Protein AF-S8D4Q0-F1 (afdb_monomer_lite)

Structure (mmCIF, N/CA/C/O backbone):
data_AF-S8D4Q0-F1
#
_entry.id   AF-S8D4Q0-F1
#
loop_
_atom_site.group_PDB
_atom_site.id
_atom_site.type_symbol
_atom_site.label_atom_id
_atom_site.label_alt_id
_atom_site.label_comp_id
_atom_site.label_asym_id
_atom_site.label_entity_id
_atom_site.label_seq_id
_atom_site.pdbx_PDB_ins_code
_atom_site.Cartn_x
_atom_site.Cartn_y
_atom_site.Cartn_z
_atom_site.occupancy
_atom_site.B_iso_or_equiv
_atom_site.auth_seq_id
_atom_site.auth_comp_id
_atom_site.auth_asym_id
_atom_site.auth_atom_id
_atom_site.pdbx_PDB_model_num
ATOM 1 N N . ILE A 1 1 ? -1.665 5.491 -12.412 1.00 85.56 1 ILE A N 1
ATOM 2 C CA . ILE A 1 1 ? -2.564 6.625 -12.098 1.00 85.56 1 ILE A CA 1
ATOM 3 C C . ILE A 1 1 ? -3.036 6.449 -10.671 1.00 85.56 1 ILE A C 1
ATOM 5 O O . ILE A 1 1 ? -3.362 5.330 -10.290 1.00 85.56 1 ILE A O 1
ATOM 9 N N . PHE A 1 2 ? -3.016 7.534 -9.907 1.00 91.31 2 PHE A N 1
ATOM 10 C CA . PHE A 1 2 ? -3.403 7.556 -8.507 1.00 91.31 2 PHE A CA 1
ATOM 11 C C . PHE A 1 2 ? -4.631 8.448 -8.335 1.00 91.31 2 PHE A C 1
ATOM 13 O O . PHE A 1 2 ? -4.577 9.629 -8.685 1.00 91.31 2 PHE A O 1
ATOM 20 N N . TYR A 1 3 ? -5.716 7.886 -7.806 1.00 94.00 3 TYR A N 1
ATOM 21 C CA . TYR A 1 3 ? -6.936 8.618 -7.485 1.00 94.00 3 TYR A CA 1
ATOM 22 C C . TYR A 1 3 ? -7.178 8.618 -5.980 1.00 94.00 3 TYR A C 1
ATOM 24 O O . TYR A 1 3 ? -7.036 7.597 -5.305 1.00 94.00 3 TYR A O 1
ATOM 32 N N . ASN A 1 4 ? -7.579 9.776 -5.462 1.00 94.50 4 ASN A N 1
ATOM 33 C CA . ASN A 1 4 ? -7.979 9.947 -4.076 1.00 94.50 4 ASN A CA 1
ATOM 34 C C . ASN A 1 4 ? -9.500 10.142 -4.006 1.00 94.50 4 ASN A C 1
ATOM 36 O O . ASN A 1 4 ? -10.007 11.191 -4.399 1.00 94.50 4 ASN A O 1
ATOM 40 N N . TYR A 1 5 ? -10.200 9.135 -3.487 1.00 95.44 5 TYR A N 1
ATOM 41 C CA . TYR A 1 5 ? -11.647 9.131 -3.242 1.00 95.44 5 TYR A CA 1
ATOM 42 C C . TYR A 1 5 ? -11.985 9.301 -1.752 1.00 95.44 5 TYR A C 1
ATOM 44 O O . TYR A 1 5 ? -13.099 8.999 -1.316 1.00 95.44 5 TYR A O 1
ATOM 52 N N . SER A 1 6 ? -11.017 9.754 -0.952 1.00 93.12 6 SER A N 1
ATOM 53 C CA . SER A 1 6 ? -11.204 9.964 0.482 1.00 93.12 6 SER A CA 1
ATOM 54 C C . SER A 1 6 ? -12.279 11.015 0.760 1.00 93.12 6 SER A C 1
ATOM 56 O O . SER A 1 6 ? -12.455 11.979 0.016 1.00 93.12 6 SER A O 1
ATOM 58 N N . ASN A 1 7 ? -12.985 10.836 1.871 1.00 91.88 7 ASN A N 1
ATOM 59 C CA . ASN A 1 7 ? -14.010 11.750 2.368 1.00 91.88 7 ASN A CA 1
ATOM 60 C C . ASN A 1 7 ? -13.897 11.871 3.899 1.00 91.88 7 ASN A C 1
ATOM 62 O O . ASN A 1 7 ? -12.945 11.370 4.491 1.00 91.88 7 ASN A O 1
ATOM 66 N N . SER A 1 8 ? -14.862 12.523 4.555 1.00 90.06 8 SER A N 1
ATOM 67 C CA . SER A 1 8 ? -14.833 12.734 6.011 1.00 90.06 8 SER A CA 1
ATOM 68 C C . SER A 1 8 ? -14.911 11.455 6.855 1.00 90.06 8 SER A C 1
ATOM 70 O O . SER A 1 8 ? -14.596 11.503 8.040 1.00 90.06 8 SER A O 1
ATOM 72 N N . ARG A 1 9 ? -15.337 10.324 6.280 1.00 88.31 9 ARG A N 1
ATOM 73 C CA . ARG A 1 9 ? -15.548 9.049 6.984 1.00 88.31 9 ARG A CA 1
ATOM 74 C C . ARG A 1 9 ? -14.476 8.001 6.708 1.00 88.31 9 ARG A C 1
ATOM 76 O O . ARG A 1 9 ? -14.315 7.089 7.517 1.00 88.31 9 ARG A O 1
ATOM 83 N N . SER A 1 10 ? -13.780 8.085 5.577 1.00 90.12 10 SER A N 1
ATOM 84 C CA . SER A 1 10 ? -12.889 7.019 5.108 1.00 90.12 10 SER A CA 1
ATOM 85 C C . SER A 1 10 ? -11.797 7.535 4.178 1.00 90.12 10 SER A C 1
ATOM 87 O O . SER A 1 10 ? -12.066 8.352 3.292 1.00 90.12 10 SER A O 1
ATOM 89 N N . GLN A 1 11 ? -10.601 6.961 4.309 1.00 92.38 11 GLN A N 1
ATOM 90 C CA . GLN A 1 11 ? -9.521 7.111 3.337 1.00 92.38 11 GLN A CA 1
ATOM 91 C C . GLN A 1 11 ? -9.669 6.051 2.244 1.00 92.38 11 GLN A C 1
ATOM 93 O O . GLN A 1 11 ? -9.671 4.857 2.539 1.00 92.38 11 GLN A O 1
ATOM 98 N N . ILE A 1 12 ? -9.822 6.481 0.991 1.00 94.50 12 ILE A N 1
ATOM 99 C CA . ILE A 1 12 ? -10.001 5.583 -0.157 1.00 94.50 12 ILE A CA 1
ATOM 100 C C . ILE A 1 12 ? -9.072 6.039 -1.273 1.00 94.50 12 ILE A C 1
ATOM 102 O O . ILE A 1 12 ? -9.141 7.181 -1.730 1.00 94.50 12 ILE A O 1
ATOM 106 N N . TYR A 1 13 ? -8.227 5.120 -1.726 1.00 95.25 13 TYR A N 1
ATOM 107 C CA . TYR A 1 13 ? -7.277 5.354 -2.800 1.00 95.25 13 TYR A CA 1
ATOM 108 C C . TYR A 1 13 ? -7.416 4.270 -3.858 1.00 95.25 13 TYR A C 1
ATOM 110 O O . TYR A 1 13 ? -7.435 3.085 -3.531 1.00 95.25 13 TYR A O 1
ATOM 118 N N . GLU A 1 14 ? -7.483 4.680 -5.120 1.00 96.00 14 GLU A N 1
ATOM 119 C CA . GLU A 1 14 ? -7.435 3.767 -6.256 1.00 96.00 14 GLU A CA 1
ATOM 120 C C . GLU A 1 14 ? -6.094 3.921 -6.969 1.00 96.00 14 GLU A C 1
ATOM 122 O O . GLU A 1 14 ? -5.629 5.023 -7.281 1.00 96.00 14 GLU A O 1
ATOM 127 N N . LEU A 1 15 ? -5.466 2.777 -7.205 1.00 94.94 15 LEU A N 1
ATOM 128 C CA . LEU A 1 15 ? -4.167 2.647 -7.832 1.00 94.94 15 LEU A CA 1
ATOM 129 C C . LEU A 1 15 ? -4.355 1.866 -9.136 1.00 94.94 15 LEU A C 1
ATOM 131 O O . LEU A 1 15 ? -4.847 0.743 -9.110 1.00 94.94 15 LEU A O 1
ATOM 135 N N . VAL A 1 16 ? -3.940 2.438 -10.268 1.00 94.88 16 VAL A N 1
ATOM 136 C CA . VAL A 1 16 ? -3.998 1.783 -11.588 1.00 94.88 16 VAL A CA 1
ATOM 137 C C . VAL A 1 16 ? -2.612 1.775 -12.236 1.00 94.88 16 VAL A C 1
ATOM 139 O O . VAL A 1 16 ? -2.071 2.847 -12.517 1.00 94.88 16 VAL A O 1
ATOM 142 N N . GLY A 1 17 ? -2.026 0.601 -12.494 1.00 93.88 17 GLY A N 1
ATOM 143 C CA . GLY A 1 17 ? -0.716 0.466 -13.153 1.00 93.88 17 GLY A CA 1
ATOM 144 C C . GLY A 1 17 ? 0.096 -0.748 -12.687 1.00 93.88 17 GLY A C 1
ATOM 145 O O . GLY A 1 17 ? -0.481 -1.729 -12.225 1.00 93.88 17 GLY A O 1
ATOM 146 N N . ASP A 1 18 ? 1.431 -0.668 -12.792 1.00 94.38 18 ASP A N 1
ATOM 147 C CA . ASP A 1 18 ? 2.352 -1.611 -12.129 1.00 94.38 18 ASP A CA 1
ATOM 148 C C . ASP A 1 18 ? 2.336 -1.319 -10.627 1.00 94.38 18 ASP A C 1
ATOM 150 O O . ASP A 1 18 ? 2.816 -0.274 -10.175 1.00 94.38 18 ASP A O 1
ATOM 154 N N . ILE A 1 19 ? 1.703 -2.224 -9.885 1.00 95.56 19 ILE A N 1
ATOM 155 C CA . ILE A 1 19 ? 1.489 -2.130 -8.448 1.00 95.56 19 ILE A CA 1
ATOM 156 C C . ILE A 1 19 ? 2.109 -3.364 -7.814 1.00 95.56 19 ILE A C 1
ATOM 158 O O . ILE A 1 19 ? 1.836 -4.494 -8.220 1.00 95.56 19 ILE A O 1
ATOM 162 N N . ARG A 1 20 ? 2.923 -3.149 -6.785 1.00 95.56 20 ARG A N 1
ATOM 163 C CA . ARG A 1 20 ? 3.583 -4.214 -6.031 1.00 95.56 20 ARG A CA 1
ATOM 164 C C . ARG A 1 20 ? 3.143 -4.104 -4.588 1.00 95.56 20 ARG A C 1
ATOM 166 O O . ARG A 1 20 ? 3.161 -3.021 -4.013 1.00 95.56 20 ARG A O 1
ATOM 173 N N . ILE A 1 21 ? 2.720 -5.213 -4.003 1.00 94.81 21 ILE A N 1
ATOM 174 C CA . ILE A 1 21 ? 2.189 -5.235 -2.642 1.00 94.81 21 ILE A CA 1
ATOM 175 C C . ILE A 1 21 ? 3.078 -6.146 -1.817 1.00 94.81 21 ILE A C 1
ATOM 177 O O . ILE A 1 21 ? 3.345 -7.282 -2.203 1.00 94.81 21 ILE A O 1
ATOM 181 N N . ARG A 1 22 ? 3.509 -5.661 -0.654 1.00 93.75 22 ARG A N 1
ATOM 182 C CA . ARG A 1 22 ? 4.205 -6.484 0.329 1.00 93.75 22 ARG A CA 1
ATOM 183 C C . ARG A 1 22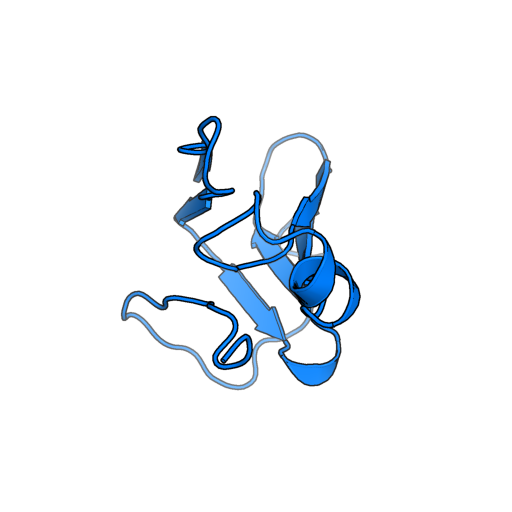 ? 3.531 -6.311 1.680 1.00 93.75 22 ARG A C 1
ATOM 185 O O . ARG A 1 22 ? 3.722 -5.314 2.375 1.00 93.75 22 ARG A O 1
ATOM 192 N N . GLY A 1 23 ? 2.721 -7.308 2.037 1.00 85.81 23 GLY A N 1
ATOM 193 C CA . GLY A 1 23 ? 1.917 -7.284 3.259 1.00 85.81 23 GLY A CA 1
ATOM 194 C C . GLY A 1 23 ? 2.763 -7.207 4.530 1.00 85.81 23 GLY A C 1
ATOM 195 O O . GLY A 1 23 ? 2.444 -6.431 5.423 1.00 85.81 23 GLY A O 1
ATOM 196 N N . ASN A 1 24 ? 3.889 -7.930 4.595 1.00 86.50 24 ASN A N 1
ATOM 197 C CA . ASN A 1 24 ? 4.717 -7.970 5.807 1.00 86.50 24 ASN A CA 1
ATOM 198 C C . ASN A 1 24 ? 5.385 -6.628 6.153 1.00 86.50 24 ASN A C 1
ATOM 200 O O . ASN A 1 24 ? 5.601 -6.341 7.325 1.00 86.50 24 ASN A O 1
ATOM 204 N N . SER A 1 25 ? 5.677 -5.794 5.152 1.00 89.44 25 SER A N 1
ATOM 205 C CA . SER A 1 25 ? 6.203 -4.442 5.342 1.00 89.44 25 SER A CA 1
ATOM 206 C C . SER A 1 25 ? 5.101 -3.384 5.333 1.00 89.44 25 SER A C 1
ATOM 208 O O . SER A 1 25 ? 5.411 -2.196 5.338 1.00 89.44 25 SER A O 1
ATOM 210 N N . SER A 1 26 ? 3.827 -3.793 5.256 1.00 94.81 26 SER A N 1
ATOM 211 C CA . SER A 1 26 ? 2.670 -2.899 5.136 1.00 94.81 26 SER A CA 1
ATOM 212 C C . SER A 1 26 ? 2.883 -1.820 4.069 1.00 94.81 26 SER A C 1
ATOM 214 O O . SER A 1 26 ? 2.596 -0.648 4.288 1.00 94.81 26 SER A O 1
ATOM 216 N N . THR A 1 27 ? 3.468 -2.192 2.926 1.00 96.19 27 THR A N 1
ATOM 217 C CA . THR A 1 27 ? 3.838 -1.234 1.878 1.00 96.19 27 THR A CA 1
ATOM 218 C C . THR A 1 27 ? 3.253 -1.643 0.533 1.00 96.19 27 THR A C 1
ATOM 220 O O . THR A 1 27 ? 3.292 -2.812 0.140 1.00 96.19 27 THR A O 1
ATOM 223 N N . VA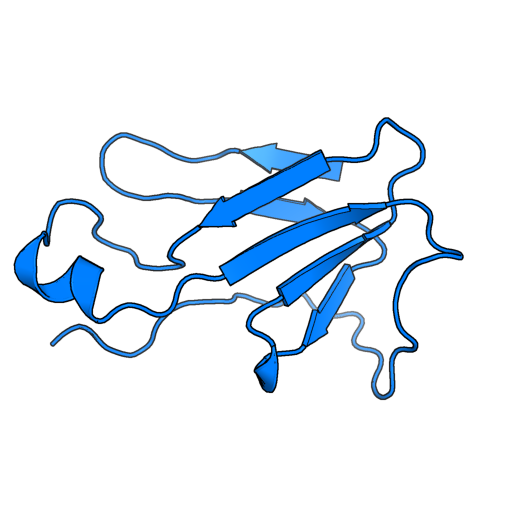L A 1 28 ? 2.725 -0.651 -0.174 1.00 96.38 28 VAL A N 1
ATOM 224 C CA . VAL A 1 28 ? 2.283 -0.733 -1.561 1.00 96.38 28 VAL A CA 1
ATOM 225 C C . VAL A 1 28 ? 3.183 0.177 -2.381 1.00 96.38 28 VAL A C 1
ATOM 227 O O . VAL A 1 28 ? 3.360 1.344 -2.040 1.00 96.38 28 VAL A O 1
ATOM 230 N N . TRP A 1 29 ? 3.743 -0.341 -3.464 1.00 95.75 29 TRP A N 1
ATOM 231 C CA . TRP A 1 29 ? 4.495 0.444 -4.430 1.00 95.75 29 TRP A CA 1
ATOM 232 C C . TRP A 1 29 ? 3.700 0.587 -5.715 1.00 95.75 29 TRP A C 1
ATOM 234 O O . TRP A 1 29 ? 3.063 -0.366 -6.157 1.00 95.75 29 TRP A O 1
ATOM 244 N N . MET A 1 30 ? 3.782 1.754 -6.336 1.00 95.38 30 MET A N 1
ATOM 245 C CA . MET A 1 30 ? 3.261 2.006 -7.671 1.00 95.38 30 MET A CA 1
ATOM 246 C C . MET A 1 30 ? 4.366 2.598 -8.537 1.00 95.38 30 MET A C 1
ATOM 248 O O . MET A 1 30 ? 5.025 3.559 -8.142 1.00 95.38 30 MET A O 1
ATOM 252 N N . ALA A 1 31 ? 4.526 2.059 -9.743 1.00 94.75 31 ALA A N 1
ATOM 253 C CA . ALA A 1 31 ? 5.402 2.666 -10.728 1.00 94.75 31 ALA A CA 1
ATOM 254 C C . ALA A 1 31 ? 4.822 4.013 -11.176 1.00 94.75 31 ALA A C 1
ATOM 256 O O . ALA A 1 31 ? 3.669 4.103 -11.610 1.00 94.75 31 ALA A O 1
ATOM 257 N N . SER A 1 32 ? 5.637 5.057 -11.098 1.00 91.38 32 SER A N 1
ATOM 258 C CA . SER A 1 32 ? 5.303 6.407 -11.528 1.00 91.38 32 SER A CA 1
ATOM 259 C C . SER A 1 32 ? 6.429 6.962 -12.391 1.00 91.38 32 SER A C 1
ATOM 261 O O . SER A 1 32 ? 7.603 6.771 -12.101 1.00 91.38 32 SER A O 1
ATOM 263 N N . SER A 1 33 ? 6.061 7.660 -13.466 1.00 82.88 33 SER A N 1
ATOM 264 C CA . SER A 1 33 ? 6.991 8.448 -14.286 1.00 82.88 33 SER A CA 1
ATOM 265 C C . SER A 1 33 ? 7.052 9.920 -13.854 1.00 82.88 33 SER A C 1
ATOM 267 O O . SER A 1 33 ? 7.642 10.744 -14.547 1.00 82.88 33 SER A O 1
ATOM 269 N N . ARG A 1 34 ? 6.331 10.281 -12.785 1.00 76.75 34 ARG A N 1
ATOM 270 C CA . ARG A 1 34 ? 6.279 11.620 -12.178 1.00 76.75 34 ARG A CA 1
ATOM 271 C C . ARG A 1 34 ? 6.995 11.592 -10.824 1.00 76.75 34 ARG A C 1
ATOM 273 O O . ARG A 1 34 ? 7.451 10.536 -10.406 1.00 76.75 34 ARG A O 1
ATOM 280 N N . GLU A 1 35 ? 7.041 12.740 -10.148 1.00 73.56 35 GLU A N 1
ATOM 281 C CA . GLU A 1 35 ? 7.673 12.926 -8.835 1.00 73.56 35 GLU A CA 1
ATOM 282 C C . GLU A 1 35 ? 7.439 11.773 -7.845 1.00 73.56 35 GLU A C 1
ATOM 284 O O . GLU A 1 35 ? 6.322 11.262 -7.681 1.00 73.56 35 GLU A O 1
ATOM 289 N N . ILE A 1 36 ? 8.524 11.421 -7.153 1.00 81.12 36 ILE A N 1
ATOM 290 C CA . ILE A 1 36 ? 8.533 10.475 -6.042 1.00 81.12 36 ILE A CA 1
ATOM 291 C C . ILE A 1 36 ? 7.623 11.020 -4.951 1.00 81.12 36 ILE A C 1
ATOM 293 O O . ILE A 1 36 ? 7.782 12.150 -4.488 1.00 81.12 36 ILE A O 1
ATOM 297 N N . SER A 1 37 ? 6.663 10.211 -4.526 1.00 88.81 37 SER A N 1
ATOM 298 C CA . SER A 1 37 ? 5.724 10.607 -3.483 1.00 88.81 37 SER A CA 1
ATOM 299 C C . SER A 1 37 ? 5.393 9.441 -2.576 1.00 88.81 37 SER A C 1
ATOM 301 O O . SER A 1 37 ? 5.417 8.272 -2.958 1.00 88.81 37 SER A O 1
ATOM 303 N N . CYS A 1 38 ? 5.136 9.780 -1.321 1.00 91.44 38 CYS A N 1
ATOM 304 C CA .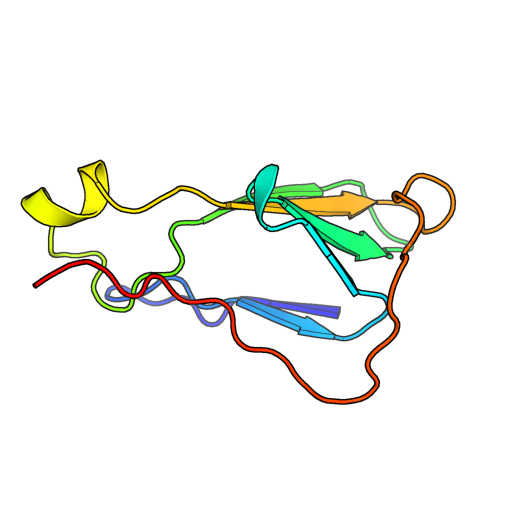 CYS A 1 38 ? 4.899 8.814 -0.275 1.00 91.44 38 CYS A CA 1
ATOM 305 C C . CYS A 1 38 ? 3.862 9.371 0.692 1.00 91.44 38 CYS A C 1
ATOM 307 O O . CYS A 1 38 ? 4.009 10.489 1.183 1.00 91.44 38 CYS A O 1
ATOM 309 N N . TRP A 1 39 ? 2.849 8.576 1.007 1.00 92.44 39 TRP A N 1
ATOM 310 C CA . TRP A 1 39 ? 1.890 8.878 2.066 1.00 92.44 39 TRP A CA 1
ATOM 311 C C . TRP A 1 39 ? 1.549 7.608 2.831 1.00 92.44 39 TRP A C 1
ATOM 313 O O . TRP A 1 39 ? 1.797 6.487 2.375 1.00 92.44 39 TRP A O 1
ATOM 323 N N . THR A 1 40 ? 0.991 7.798 4.018 1.00 94.00 40 THR A N 1
ATOM 324 C CA . THR A 1 40 ? 0.477 6.713 4.840 1.00 94.00 40 THR A CA 1
ATOM 325 C C . THR A 1 40 ? -1.044 6.728 4.847 1.00 94.00 40 THR A C 1
ATOM 327 O O . THR A 1 40 ? -1.688 7.757 4.638 1.00 94.00 40 THR A O 1
ATOM 330 N N . THR A 1 41 ? -1.632 5.555 5.040 1.00 93.06 41 THR A N 1
ATOM 331 C CA . THR A 1 41 ? -3.073 5.377 5.164 1.00 93.06 41 THR A CA 1
ATOM 332 C C . THR A 1 41 ? -3.381 4.216 6.089 1.00 93.06 41 THR A C 1
ATOM 334 O O . THR A 1 41 ? -2.616 3.261 6.191 1.00 93.06 41 THR A O 1
ATOM 337 N N . LYS A 1 42 ? -4.527 4.277 6.757 1.00 92.31 42 LYS A N 1
ATOM 338 C CA . LYS A 1 42 ? -5.078 3.147 7.498 1.00 92.31 42 LYS A CA 1
ATOM 339 C C . LYS A 1 42 ? -6.259 2.615 6.692 1.00 92.31 42 LYS A C 1
ATOM 341 O O . LYS A 1 42 ? -7.269 3.316 6.629 1.00 92.31 42 LYS A O 1
ATOM 346 N N . PRO A 1 43 ? -6.152 1.428 6.061 1.00 91.69 43 PRO A N 1
ATOM 347 C CA . PRO A 1 43 ? -7.156 0.930 5.124 1.00 91.69 43 PRO A CA 1
ATOM 348 C C . PRO A 1 43 ? -8.388 0.397 5.876 1.00 91.69 43 PRO A C 1
ATOM 350 O O . PRO A 1 43 ? -8.693 -0.789 5.852 1.00 91.69 43 PRO A O 1
ATOM 353 N N . TYR A 1 44 ? -9.078 1.268 6.607 1.00 91.06 44 TYR A N 1
ATOM 354 C CA . TYR A 1 44 ? -10.219 0.944 7.454 1.00 91.06 44 TYR A CA 1
ATOM 355 C C . TYR A 1 44 ? -11.422 1.809 7.086 1.00 91.06 44 TYR A C 1
ATOM 357 O O . TYR A 1 44 ? -11.299 2.999 6.801 1.00 91.06 44 TYR A O 1
ATOM 365 N N . ALA A 1 45 ? -12.604 1.196 7.101 1.00 87.06 45 ALA A N 1
ATOM 366 C CA . ALA A 1 45 ? -13.816 1.809 6.570 1.00 87.06 45 ALA A CA 1
ATOM 367 C C . ALA A 1 45 ? -14.361 2.974 7.419 1.00 87.06 45 ALA A C 1
ATOM 369 O O . ALA A 1 45 ? -15.138 3.772 6.903 1.00 87.06 45 ALA A O 1
ATOM 370 N N . ARG A 1 46 ? -13.999 3.067 8.710 1.00 86.75 46 ARG A N 1
ATOM 371 C CA . ARG A 1 46 ? -14.536 4.072 9.648 1.00 86.75 46 ARG A CA 1
ATOM 372 C C . ARG A 1 46 ? -13.427 4.843 10.356 1.00 86.75 46 ARG A C 1
ATOM 374 O O . ARG A 1 46 ? -12.936 4.418 11.397 1.00 86.75 46 ARG A O 1
ATOM 381 N N . GLN A 1 47 ? -13.073 6.004 9.823 1.00 84.44 47 GLN A N 1
ATOM 382 C CA . GLN A 1 47 ? -12.024 6.856 10.383 1.00 84.44 47 GLN A CA 1
ATOM 383 C C . GLN A 1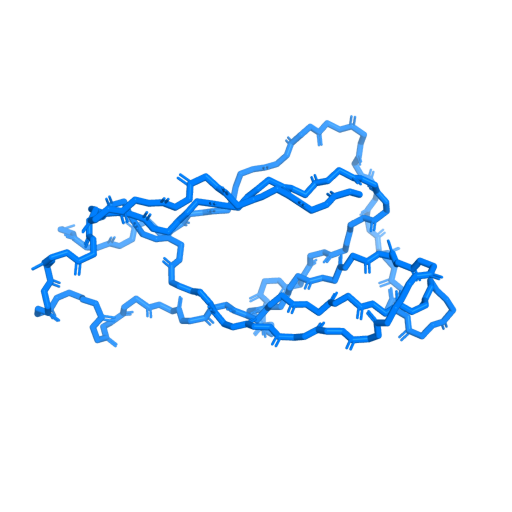 47 ? -12.405 7.476 11.740 1.00 84.44 47 GLN A C 1
ATOM 385 O O . GLN A 1 47 ? -11.535 7.710 12.571 1.00 84.44 47 GLN A O 1
ATOM 390 N N . GLU A 1 48 ? -13.698 7.691 11.988 1.00 81.81 48 GLU A N 1
ATOM 391 C CA . GLU A 1 48 ? -14.238 8.296 13.220 1.00 81.81 48 GLU A CA 1
ATOM 392 C C . GLU A 1 48 ? -14.182 7.379 14.457 1.00 81.81 48 GLU A C 1
ATOM 394 O O . GLU A 1 48 ? -14.427 7.815 15.579 1.00 81.81 48 GLU A O 1
ATOM 399 N N . ALA A 1 49 ? -13.829 6.103 14.283 1.00 81.06 49 ALA A N 1
ATOM 400 C CA . ALA A 1 49 ? -13.691 5.153 15.380 1.00 81.06 49 ALA A CA 1
ATOM 401 C C . ALA A 1 49 ? -12.310 5.275 16.055 1.00 81.06 49 ALA A C 1
ATOM 403 O O . ALA A 1 49 ? -11.494 4.355 15.977 1.00 81.06 49 ALA A O 1
ATOM 404 N N . GLU A 1 50 ? -12.040 6.405 16.717 1.00 77.31 50 GLU A N 1
ATOM 405 C CA . GLU A 1 50 ? -10.719 6.747 17.281 1.00 77.31 50 GLU A CA 1
ATOM 406 C C . GLU A 1 50 ? -10.106 5.629 18.141 1.00 77.31 50 GLU A C 1
ATOM 408 O O . GLU A 1 50 ? -8.924 5.312 17.997 1.00 77.31 50 GLU A O 1
ATOM 413 N N . GLY A 1 51 ? -10.920 4.966 18.973 1.00 81.31 51 GLY A N 1
ATOM 414 C CA . GLY A 1 51 ? -10.467 3.867 19.834 1.00 81.31 51 GLY A CA 1
ATOM 415 C C . GLY A 1 51 ? -9.956 2.638 19.072 1.00 81.31 51 GLY A C 1
ATOM 416 O O . GLY A 1 51 ? -9.101 1.918 19.577 1.00 81.31 51 GLY A O 1
ATOM 417 N N . ILE A 1 52 ? -10.437 2.418 17.845 1.00 83.38 52 ILE A N 1
ATOM 418 C CA . ILE A 1 52 ? -10.017 1.311 16.975 1.00 83.38 52 ILE A CA 1
ATOM 419 C C . ILE A 1 52 ? -8.865 1.747 16.073 1.00 83.38 52 ILE A C 1
ATOM 421 O O . ILE A 1 52 ? -7.963 0.954 15.801 1.00 83.38 52 ILE A O 1
ATOM 425 N N . MET A 1 53 ? -8.856 3.005 15.628 1.00 87.00 53 MET A N 1
ATOM 426 C CA . MET A 1 53 ? -7.862 3.509 14.681 1.00 87.00 53 MET A CA 1
ATOM 427 C C . MET A 1 53 ? -6.425 3.367 15.186 1.00 87.00 53 MET A C 1
ATOM 429 O O . MET A 1 53 ? -5.524 3.176 14.372 1.00 87.00 53 MET A O 1
ATOM 433 N N . SER A 1 54 ? -6.186 3.404 16.499 1.00 86.94 54 SER A N 1
ATOM 434 C CA . SER A 1 54 ? -4.870 3.127 17.097 1.00 86.94 54 SER A CA 1
ATOM 435 C C . SER A 1 54 ? -4.361 1.704 16.813 1.00 86.94 54 SER A C 1
ATOM 437 O O . SER A 1 54 ? -3.163 1.522 16.616 1.00 86.94 54 SER A O 1
ATOM 439 N N . SER A 1 55 ? -5.264 0.722 16.726 1.00 87.62 55 SER A N 1
ATOM 440 C CA . SER A 1 55 ? -4.961 -0.693 16.465 1.00 87.62 55 SER A CA 1
ATOM 441 C C . SER A 1 55 ? -4.880 -1.054 14.979 1.00 87.62 55 SER A C 1
ATOM 443 O O . SER A 1 55 ? -4.295 -2.076 14.622 1.00 87.62 55 SER A O 1
ATOM 445 N N . VAL A 1 56 ? -5.446 -0.222 14.099 1.00 90.50 56 VAL A N 1
ATOM 446 C CA . VAL A 1 56 ? -5.398 -0.450 12.651 1.00 90.50 56 VAL A CA 1
ATOM 447 C C . VAL A 1 56 ? -3.970 -0.259 12.149 1.00 90.50 56 VAL A C 1
ATOM 449 O O . VAL A 1 56 ? -3.380 0.815 12.313 1.00 90.50 56 VAL A O 1
ATOM 452 N N . THR A 1 57 ? -3.440 -1.291 11.491 1.00 91.69 57 THR A N 1
ATOM 453 C CA . THR A 1 57 ? -2.129 -1.253 10.840 1.00 91.69 57 THR A CA 1
ATOM 454 C C . THR A 1 57 ? -2.075 -0.135 9.805 1.00 91.69 57 THR A C 1
ATOM 456 O O . THR A 1 57 ? -2.896 -0.070 8.889 1.00 91.69 57 THR A O 1
ATOM 459 N N . GLU A 1 58 ? -1.096 0.751 9.962 1.00 92.81 58 GLU A N 1
ATOM 460 C CA . GLU A 1 58 ? -0.796 1.776 8.973 1.00 92.81 58 GLU A CA 1
ATOM 461 C C . GLU A 1 58 ? -0.071 1.154 7.777 1.00 92.81 58 GLU A C 1
ATOM 463 O O . GLU A 1 58 ? 0.879 0.389 7.935 1.00 92.81 58 GLU A O 1
ATOM 468 N N . MET A 1 59 ? -0.525 1.497 6.577 1.00 95.31 59 MET A N 1
ATOM 469 C CA . MET A 1 59 ? 0.114 1.142 5.323 1.00 95.31 59 MET A CA 1
ATOM 470 C C . MET A 1 59 ? 0.782 2.347 4.683 1.00 95.31 59 MET A C 1
ATOM 472 O O . MET A 1 59 ? 0.254 3.458 4.693 1.00 95.31 59 MET A O 1
ATOM 476 N N . LYS A 1 60 ? 1.931 2.100 4.066 1.00 96.56 60 LYS A N 1
ATOM 477 C CA . LYS A 1 60 ? 2.682 3.071 3.281 1.00 96.56 60 LYS A CA 1
ATOM 478 C C . LYS A 1 60 ? 2.395 2.859 1.800 1.00 96.56 60 LYS A C 1
ATOM 480 O O . LYS A 1 60 ? 2.496 1.734 1.317 1.00 96.56 60 LYS A O 1
ATOM 485 N N . ILE A 1 61 ? 2.090 3.926 1.073 1.00 95.75 61 ILE A N 1
ATOM 486 C CA . ILE A 1 61 ? 2.015 3.894 -0.388 1.00 95.75 61 ILE A CA 1
ATOM 487 C C . ILE A 1 61 ? 3.184 4.710 -0.936 1.00 95.75 61 ILE A C 1
ATOM 489 O O . ILE A 1 61 ? 3.355 5.872 -0.573 1.00 95.75 61 ILE A O 1
ATOM 493 N N . VAL A 1 62 ? 4.007 4.077 -1.769 1.00 95.44 62 VAL A N 1
ATOM 494 C CA . VAL A 1 62 ? 5.221 4.647 -2.360 1.00 95.44 62 VAL A CA 1
ATOM 495 C C . VAL A 1 62 ? 5.062 4.686 -3.872 1.00 95.44 62 VAL A C 1
ATOM 497 O O . VAL A 1 62 ? 4.883 3.650 -4.507 1.00 95.44 62 VAL A O 1
ATOM 500 N N . MET A 1 63 ? 5.145 5.874 -4.455 1.00 94.81 63 MET A N 1
ATOM 501 C CA . MET A 1 63 ? 5.248 6.049 -5.898 1.00 94.81 63 MET A CA 1
ATOM 502 C C . MET A 1 63 ? 6.684 6.379 -6.260 1.00 94.81 63 MET A C 1
ATOM 504 O O . MET A 1 63 ? 7.240 7.346 -5.740 1.00 94.81 63 MET A O 1
ATOM 508 N N . ASP A 1 64 ? 7.263 5.569 -7.138 1.00 94.38 64 ASP A N 1
ATOM 509 C CA . ASP A 1 64 ? 8.658 5.699 -7.551 1.00 94.38 64 ASP A CA 1
ATOM 510 C C . ASP A 1 64 ? 8.863 5.136 -8.965 1.00 94.38 64 ASP A C 1
ATOM 512 O O . ASP A 1 64 ? 7.957 4.528 -9.548 1.00 94.38 64 ASP A O 1
ATOM 516 N N . GLU A 1 65 ? 10.055 5.320 -9.519 1.00 93.31 65 GLU A N 1
ATOM 517 C CA . GLU A 1 65 ? 10.441 4.732 -10.795 1.00 93.31 65 GLU A CA 1
ATOM 518 C C . GLU A 1 65 ? 10.382 3.199 -10.734 1.00 93.31 65 GLU A C 1
ATOM 520 O O . GLU A 1 65 ? 10.821 2.569 -9.772 1.00 93.31 65 GLU A O 1
ATOM 525 N N . ALA A 1 66 ? 9.883 2.565 -11.802 1.00 92.25 66 ALA A N 1
ATOM 526 C CA . ALA A 1 66 ? 9.691 1.110 -11.861 1.00 92.25 66 ALA A CA 1
ATOM 527 C C . ALA A 1 66 ? 10.978 0.295 -11.608 1.00 92.25 66 ALA A C 1
ATOM 529 O O . ALA A 1 66 ? 10.902 -0.854 -11.159 1.00 92.25 66 ALA A O 1
ATOM 530 N N . SER A 1 67 ? 12.137 0.888 -11.913 1.00 91.81 67 SER A N 1
ATOM 531 C CA . SER A 1 67 ? 13.490 0.357 -11.705 1.00 91.81 67 SER A CA 1
ATOM 532 C C . SER A 1 67 ? 13.903 0.309 -10.230 1.00 91.81 67 SER A C 1
ATOM 534 O O . SER A 1 67 ? 14.719 -0.533 -9.865 1.00 91.81 67 SER A O 1
ATOM 536 N N . LEU A 1 68 ? 13.340 1.182 -9.392 1.00 92.75 68 LEU A N 1
ATOM 537 C CA . LEU A 1 68 ? 13.629 1.286 -7.957 1.00 92.75 68 LEU A CA 1
ATOM 538 C C . LEU A 1 68 ? 12.680 0.432 -7.105 1.00 92.75 68 LEU A C 1
ATOM 540 O O . LEU A 1 68 ? 12.915 0.213 -5.916 1.00 92.75 68 LEU A O 1
ATOM 544 N N . LEU A 1 69 ? 11.609 -0.078 -7.713 1.00 92.81 69 LEU A N 1
ATOM 545 C CA . LEU A 1 69 ? 10.619 -0.901 -7.033 1.00 92.81 69 LEU A CA 1
ATOM 546 C C . LEU A 1 69 ? 11.127 -2.332 -6.769 1.00 92.81 69 LEU A C 1
ATOM 548 O O . LEU A 1 69 ? 11.833 -2.905 -7.604 1.00 92.81 69 LEU A O 1
ATOM 552 N N . PRO A 1 70 ? 10.707 -2.971 -5.657 1.00 94.06 70 PRO A N 1
ATOM 553 C CA . PRO A 1 70 ? 11.133 -4.328 -5.309 1.00 94.06 70 PRO A CA 1
ATOM 554 C C . PRO A 1 70 ? 10.660 -5.361 -6.335 1.00 94.06 70 PRO A C 1
ATOM 556 O O . PRO A 1 70 ? 9.609 -5.190 -6.951 1.00 94.06 70 PRO A O 1
ATOM 559 N N . THR A 1 71 ? 11.392 -6.462 -6.503 1.00 93.12 71 THR A N 1
ATOM 560 C CA . THR A 1 71 ? 10.974 -7.556 -7.391 1.00 93.12 71 THR A CA 1
ATOM 561 C C . THR A 1 71 ? 9.647 -8.166 -6.939 1.00 93.12 71 THR A C 1
ATOM 563 O O . THR A 1 71 ? 9.327 -8.193 -5.752 1.00 93.12 71 THR A O 1
ATOM 566 N N . CYS A 1 72 ? 8.864 -8.641 -7.905 1.00 90.50 72 CYS A N 1
ATOM 567 C CA . CYS A 1 72 ? 7.555 -9.237 -7.675 1.00 90.50 72 CYS A CA 1
ATOM 568 C C . CYS A 1 72 ? 7.648 -10.755 -7.870 1.00 90.50 72 CYS A C 1
ATOM 570 O O . CYS A 1 72 ? 8.003 -11.199 -8.964 1.00 90.50 72 CYS A O 1
ATOM 572 N N . ASP A 1 73 ? 7.350 -11.513 -6.813 1.00 91.88 73 ASP A N 1
ATOM 573 C CA . ASP A 1 73 ? 7.432 -12.980 -6.805 1.00 91.88 73 ASP A CA 1
ATOM 574 C C . ASP A 1 73 ? 6.215 -13.625 -7.493 1.00 91.88 73 ASP A C 1
ATOM 576 O O . ASP A 1 73 ? 6.344 -14.633 -8.183 1.00 91.88 73 ASP A O 1
ATOM 580 N N . GLU A 1 74 ? 5.040 -12.998 -7.371 1.00 93.56 74 GLU A N 1
ATOM 581 C CA . GLU A 1 74 ? 3.782 -13.462 -7.959 1.00 93.56 74 GLU A CA 1
ATOM 582 C C . GLU A 1 74 ? 3.063 -12.330 -8.693 1.00 93.56 74 GLU A C 1
ATOM 584 O O . GLU A 1 74 ? 2.809 -11.267 -8.130 1.00 93.56 74 GLU A O 1
ATOM 589 N N . ARG A 1 75 ? 2.694 -12.564 -9.958 1.00 94.81 75 ARG A N 1
ATOM 590 C CA . ARG A 1 75 ? 1.994 -11.574 -10.787 1.00 94.81 75 ARG A CA 1
ATOM 591 C C . ARG A 1 75 ? 0.523 -11.924 -10.926 1.00 94.81 75 ARG A C 1
ATOM 593 O O . ARG A 1 75 ? 0.180 -13.001 -11.405 1.00 94.81 75 ARG A O 1
ATOM 600 N N . MET A 1 76 ? -0.333 -10.965 -10.599 1.00 93.75 76 MET A N 1
ATOM 601 C CA . MET A 1 76 ? -1.780 -11.063 -10.767 1.00 93.75 76 MET A CA 1
ATOM 602 C C . MET A 1 76 ? -2.256 -9.990 -11.751 1.00 93.75 76 MET A C 1
ATOM 604 O O . MET A 1 76 ? -1.805 -8.851 -11.690 1.00 93.75 76 MET A O 1
ATOM 608 N N . GLN A 1 77 ? -3.165 -10.353 -12.661 1.00 93.69 77 GLN A N 1
ATOM 609 C CA . GLN A 1 77 ? -3.799 -9.419 -13.612 1.00 93.69 77 GLN A CA 1
ATOM 610 C C . GLN A 1 77 ? -5.242 -9.065 -13.216 1.00 93.69 77 GLN A C 1
ATOM 612 O O . GLN A 1 77 ? -5.990 -8.494 -14.005 1.00 93.69 77 GLN A O 1
ATOM 617 N N . ILE A 1 78 ? -5.646 -9.437 -12.002 1.00 94.62 78 ILE A N 1
ATOM 618 C CA . ILE A 1 78 ? -6.960 -9.136 -11.437 1.00 94.62 78 ILE A CA 1
ATOM 619 C C . ILE A 1 78 ? -6.846 -7.980 -10.434 1.00 94.62 78 ILE A C 1
ATOM 621 O O . ILE A 1 78 ? -5.797 -7.837 -9.801 1.00 94.62 78 ILE A O 1
ATOM 625 N N . PRO A 1 79 ? -7.899 -7.163 -10.257 1.00 94.88 79 PRO A N 1
ATOM 626 C CA . PRO A 1 79 ? -7.919 -6.135 -9.222 1.00 94.88 79 PRO A CA 1
ATOM 627 C C . PRO A 1 79 ? -7.763 -6.728 -7.816 1.00 94.88 79 PRO A C 1
ATOM 629 O O . PRO A 1 79 ? -8.225 -7.837 -7.546 1.00 94.88 79 PRO A O 1
ATOM 632 N N . ALA A 1 80 ? -7.170 -5.954 -6.908 1.00 93.69 80 ALA A N 1
ATOM 633 C CA . ALA A 1 80 ? -7.030 -6.301 -5.498 1.00 93.69 80 ALA A CA 1
ATOM 634 C C . ALA A 1 80 ? -7.584 -5.180 -4.610 1.00 93.69 80 ALA A C 1
ATOM 636 O O . ALA A 1 80 ? -7.498 -4.002 -4.955 1.00 93.69 80 ALA A O 1
ATOM 637 N N . VAL A 1 81 ? -8.123 -5.553 -3.449 1.00 94.50 81 VAL A N 1
ATOM 638 C CA . VAL A 1 81 ? -8.590 -4.617 -2.418 1.00 94.50 81 VAL A CA 1
ATOM 639 C C . VAL A 1 81 ? -7.820 -4.901 -1.140 1.00 94.50 81 VAL A C 1
ATOM 641 O O . VAL A 1 81 ? -7.788 -6.039 -0.675 1.00 94.50 81 VAL A O 1
ATOM 644 N N . ILE A 1 82 ? -7.215 -3.864 -0.567 1.00 93.81 82 ILE A N 1
ATOM 645 C CA . ILE A 1 82 ? -6.554 -3.952 0.731 1.00 93.81 82 ILE A CA 1
ATOM 646 C C . ILE A 1 82 ? -7.434 -3.255 1.760 1.00 93.81 82 ILE A C 1
ATOM 648 O O . ILE A 1 82 ? -7.766 -2.081 1.606 1.00 93.81 82 ILE A O 1
ATOM 652 N N .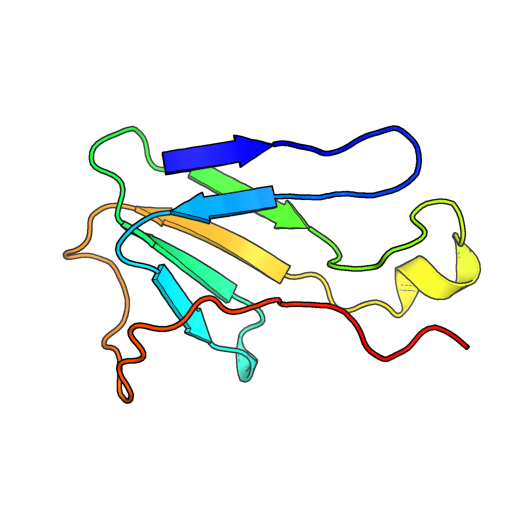 PHE A 1 83 ? -7.807 -3.987 2.804 1.00 92.75 83 PHE A N 1
ATOM 653 C CA . PHE A 1 83 ? -8.598 -3.476 3.914 1.00 92.75 83 PHE A CA 1
ATOM 654 C C . PHE A 1 83 ? -8.185 -4.163 5.217 1.00 92.75 83 PHE A C 1
ATOM 656 O O . PHE A 1 83 ? -7.713 -5.299 5.221 1.00 92.75 83 PHE A O 1
ATOM 663 N N . SER A 1 84 ? -8.349 -3.461 6.331 1.00 90.00 84 SER A N 1
ATOM 664 C CA . SER A 1 84 ? -8.182 -4.017 7.664 1.00 90.00 84 SER A CA 1
ATOM 665 C C . SER A 1 84 ? -9.399 -4.871 8.007 1.00 90.00 84 SER A C 1
ATOM 667 O O . SER A 1 84 ? -10.532 -4.393 7.950 1.00 90.00 84 SER A O 1
ATOM 669 N N . SER A 1 85 ? -9.161 -6.134 8.363 1.00 86.88 85 SER A N 1
ATOM 670 C CA . SER A 1 85 ? -10.198 -7.073 8.805 1.00 86.88 85 SER A CA 1
ATOM 671 C C . SER A 1 85 ? -10.521 -6.973 10.301 1.00 86.88 85 SER A C 1
ATOM 673 O O . SER A 1 85 ? -11.444 -7.636 10.760 1.00 86.88 85 SER A O 1
ATOM 675 N N . GLY A 1 86 ? -9.749 -6.198 11.071 1.00 76.06 86 GLY A N 1
ATOM 676 C CA . GLY A 1 86 ? -9.999 -5.948 12.494 1.00 76.06 86 GLY A CA 1
ATOM 677 C C . GLY A 1 86 ? -10.938 -4.760 12.722 1.00 76.06 86 GLY A C 1
ATOM 678 O O . GLY A 1 86 ? -11.261 -4.025 11.791 1.00 76.06 86 GLY A O 1
ATOM 679 N N . GLY A 1 87 ? -11.350 -4.538 13.973 1.00 63.62 87 GLY A N 1
ATOM 680 C CA . GLY A 1 87 ? -12.127 -3.353 14.361 1.00 63.62 87 GLY A CA 1
ATOM 681 C C . GLY A 1 87 ? -13.560 -3.602 14.838 1.00 63.62 87 GLY A C 1
ATOM 682 O O . GLY A 1 87 ? -14.310 -2.636 14.986 1.00 63.62 87 GLY A O 1
ATOM 683 N N . TYR A 1 88 ? -13.930 -4.857 15.101 1.00 57.41 88 TYR A N 1
ATOM 684 C CA . TYR A 1 88 ? -15.009 -5.256 16.010 1.00 57.41 88 TYR A CA 1
ATOM 685 C C . TYR A 1 88 ? -14.828 -6.723 16.410 1.00 57.41 88 TYR A C 1
ATOM 687 O O . TYR A 1 88 ? -14.390 -7.496 15.527 1.00 57.41 88 TYR A O 1
#

Foldseek 3Di:
DKDWPDDPFATDIDADAPWADDVVQLEIEHEDPDDKDKDKGQQERGPPLVVCSVVGDIHMYIYDHPVPDDDHPDDDPDDDRDHDPDDD

Secondary structure (DSSP, 8-state):
-EEE---SS---EEE-SSEEEEGGGTEEEEE-SS--EEEEE---S-TT-HHHHTT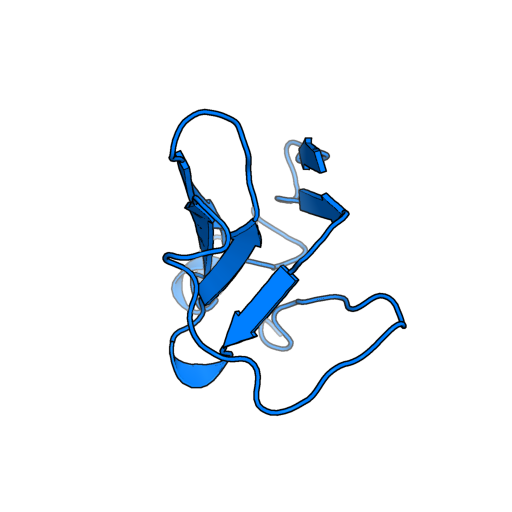SPPEEEEEE-TTTSPP-SS---S----------

pLDDT: mean 90.27, std 6.81, range [57.41, 96.56]

Organism: NCBI:txid192259

Radius of gyration: 13.66 Å; chains: 1; bounding box: 29×26×34 Å

Sequence (88 aa):
IFYNYSNSRSQIYELVGDIRIRGNSSTVWMASSREISCWTTKPYARQEAEGIMSSVTEMKIVMDEASLLPTCDERMQIPAVIFSSGGY